Protein AF-A0A2L2WKL4-F1 (afdb_monomer_lite)

Sequence (176 aa):
GGTMTPVLKAAYGEALLTRAFHHFILVNVFSQAWKNEEASKADKGIPYVTKRGTNLIQVYERSTVADTYAKIEQDLEEGLANISDINFKKPKWHFNVNAAHAFAARFYLYKRNYEKVIEHANAVLGEDYSALPAMLMDYSGFDDCTSSTDYAEIWQGPNEPNNLMLISTVSTQWRR

Radius of gyration: 18.81 Å; chains: 1; bounding box: 49×45×52 Å

Structure (mmCIF, N/CA/C/O backbone):
data_AF-A0A2L2WKL4-F1
#
_entry.id   AF-A0A2L2WKL4-F1
#
loop_
_atom_site.group_PDB
_atom_site.id
_atom_site.type_symbol
_atom_site.label_atom_id
_atom_site.label_alt_id
_atom_site.label_comp_id
_atom_site.label_asym_id
_atom_site.label_entity_id
_atom_site.label_seq_id
_atom_site.pdbx_PDB_ins_code
_atom_site.Cartn_x
_atom_site.Cartn_y
_atom_site.Cartn_z
_atom_site.occupancy
_atom_site.B_iso_or_equiv
_atom_site.auth_seq_id
_atom_site.auth_comp_id
_atom_site.auth_asym_id
_atom_site.auth_atom_id
_atom_site.pdbx_PDB_model_num
ATOM 1 N N . GLY A 1 1 ? -6.766 -30.894 7.583 1.00 41.09 1 GLY A N 1
ATOM 2 C CA . GLY A 1 1 ? -5.552 -30.125 7.272 1.00 41.09 1 GLY A CA 1
ATOM 3 C C . GLY A 1 1 ? -4.940 -30.710 6.026 1.00 41.09 1 GLY A C 1
ATOM 4 O O . GLY A 1 1 ? -4.388 -31.794 6.110 1.00 41.09 1 GLY A O 1
ATOM 5 N N . GLY A 1 2 ? -5.141 -30.071 4.875 1.00 54.94 2 GLY A N 1
ATOM 6 C CA . GLY A 1 2 ? -4.428 -30.414 3.644 1.00 54.94 2 GLY A CA 1
ATOM 7 C C . GLY A 1 2 ? -3.157 -29.576 3.567 1.00 54.94 2 GLY A C 1
ATOM 8 O O . GLY A 1 2 ? -3.157 -28.433 4.027 1.00 54.94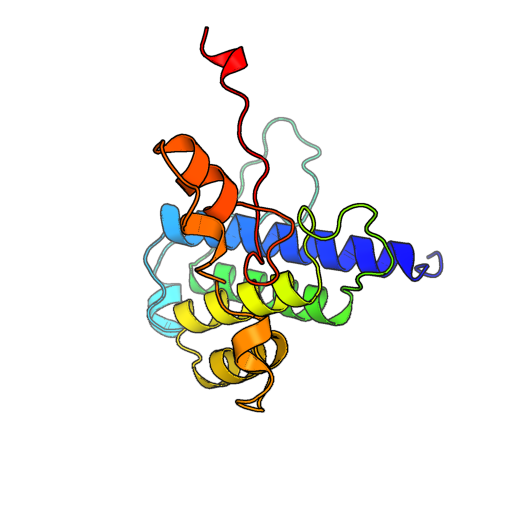 2 GLY A O 1
ATOM 9 N N . THR A 1 3 ? -2.076 -30.135 3.033 1.00 60.56 3 THR A N 1
ATOM 10 C CA . THR A 1 3 ? -0.850 -29.384 2.756 1.00 60.56 3 THR A CA 1
ATOM 11 C C . THR A 1 3 ? -1.184 -28.222 1.821 1.00 60.56 3 THR A C 1
ATOM 13 O O . THR A 1 3 ? -1.739 -28.425 0.742 1.00 60.56 3 THR A O 1
ATOM 16 N N . MET A 1 4 ? -0.904 -26.984 2.242 1.00 68.56 4 MET A N 1
ATOM 17 C CA . MET A 1 4 ? -1.116 -25.831 1.367 1.00 68.56 4 MET A CA 1
ATOM 18 C C . MET A 1 4 ? -0.163 -25.951 0.181 1.00 68.56 4 MET A C 1
ATOM 20 O O . MET A 1 4 ? 1.056 -25.848 0.349 1.00 68.56 4 MET A O 1
ATOM 24 N N . THR A 1 5 ? -0.717 -26.181 -1.008 1.00 83.81 5 THR A N 1
ATOM 25 C CA . THR A 1 5 ? 0.047 -26.125 -2.254 1.00 83.81 5 THR A CA 1
ATOM 26 C C . THR A 1 5 ? 0.659 -24.727 -2.409 1.00 83.81 5 THR A C 1
ATOM 28 O O . THR A 1 5 ? 0.091 -23.761 -1.892 1.00 83.81 5 THR A O 1
ATOM 31 N N . PRO A 1 6 ? 1.792 -24.572 -3.118 1.00 81.94 6 PRO A N 1
ATOM 32 C CA . PRO A 1 6 ? 2.404 -23.257 -3.342 1.00 81.94 6 PRO A CA 1
ATOM 33 C C . PRO A 1 6 ? 1.411 -22.231 -3.909 1.00 81.94 6 PRO A C 1
ATOM 35 O O . PRO A 1 6 ? 1.359 -21.093 -3.456 1.00 81.94 6 PRO A O 1
ATOM 38 N N . VAL A 1 7 ? 0.534 -22.688 -4.808 1.00 83.50 7 VAL A N 1
ATOM 39 C CA . VAL A 1 7 ? -0.559 -21.897 -5.387 1.00 83.50 7 VAL A CA 1
ATOM 40 C C . VAL A 1 7 ? -1.540 -21.412 -4.317 1.00 83.50 7 VAL A C 1
ATOM 42 O O . VAL A 1 7 ? -1.909 -20.240 -4.304 1.00 83.50 7 VAL A O 1
ATOM 45 N N . LEU A 1 8 ? -1.951 -22.285 -3.392 1.00 85.31 8 LEU A N 1
ATOM 46 C CA . LEU A 1 8 ? -2.879 -21.917 -2.323 1.00 85.31 8 LEU A CA 1
ATOM 47 C C . LEU A 1 8 ? -2.244 -20.946 -1.316 1.00 85.31 8 LEU A C 1
ATOM 49 O O . LEU A 1 8 ? -2.939 -20.067 -0.814 1.00 85.31 8 LEU A O 1
ATOM 53 N N . LYS A 1 9 ? -0.939 -21.074 -1.040 1.00 86.88 9 LYS A N 1
ATOM 54 C CA . LYS A 1 9 ? -0.202 -20.123 -0.189 1.00 86.88 9 LYS A CA 1
ATOM 55 C C . LYS A 1 9 ? -0.144 -18.732 -0.808 1.00 86.88 9 LYS A C 1
ATOM 57 O O . LYS A 1 9 ? -0.490 -17.768 -0.137 1.00 86.88 9 LYS A O 1
ATOM 62 N N . ALA A 1 10 ? 0.193 -18.650 -2.092 1.00 86.19 10 ALA A N 1
ATOM 63 C CA . ALA A 1 10 ? 0.248 -17.384 -2.812 1.00 86.19 10 ALA A CA 1
ATOM 64 C C . ALA A 1 10 ? -1.125 -16.690 -2.875 1.00 86.19 10 ALA A C 1
ATOM 66 O O . ALA A 1 10 ? -1.224 -15.499 -2.593 1.00 86.19 10 ALA A O 1
ATOM 67 N N . ALA A 1 11 ? -2.202 -17.443 -3.132 1.00 86.81 11 ALA A N 1
ATOM 68 C CA . ALA A 1 11 ? -3.566 -16.907 -3.094 1.00 86.81 11 ALA A CA 1
ATOM 69 C C . ALA A 1 11 ? -3.994 -16.463 -1.681 1.00 86.81 11 ALA A C 1
ATOM 71 O O . ALA A 1 11 ? -4.730 -15.491 -1.523 1.00 86.81 11 ALA A O 1
ATOM 72 N N . TYR A 1 12 ? -3.540 -17.168 -0.642 1.00 89.31 12 TYR A N 1
ATOM 73 C CA . TYR A 1 12 ? -3.781 -16.777 0.746 1.00 89.31 12 TYR A CA 1
ATOM 74 C C . TYR A 1 12 ? -3.055 -15.468 1.096 1.00 89.31 12 TYR A C 1
ATOM 76 O O . TYR A 1 12 ? -3.682 -14.567 1.653 1.00 89.31 12 TYR A O 1
ATOM 84 N N . GLY A 1 13 ? -1.786 -15.323 0.699 1.00 90.38 13 GLY A N 1
ATOM 85 C CA . GLY A 1 13 ? -1.035 -14.074 0.849 1.00 90.38 13 GLY A CA 1
ATOM 86 C C . GLY A 1 13 ? -1.710 -12.902 0.132 1.00 90.38 13 GLY A C 1
ATOM 87 O O . GLY A 1 13 ? -1.930 -11.852 0.732 1.00 90.38 13 GLY A O 1
ATOM 88 N N . GLU A 1 14 ? -2.148 -13.106 -1.114 1.00 89.44 14 GLU A N 1
ATOM 89 C CA . GLU A 1 14 ? -2.880 -12.095 -1.890 1.00 89.44 14 GLU A CA 1
ATOM 90 C C . GLU A 1 14 ? -4.180 -11.666 -1.187 1.00 89.44 14 GLU A C 1
ATOM 92 O O . GLU A 1 14 ? -4.488 -10.474 -1.103 1.00 89.44 14 GLU A O 1
ATOM 97 N N . ALA A 1 15 ? -4.936 -12.617 -0.631 1.00 90.88 15 ALA A N 1
ATOM 98 C CA . ALA A 1 15 ? -6.175 -12.330 0.086 1.00 90.88 15 ALA A CA 1
ATOM 99 C C . ALA A 1 15 ? -5.940 -11.507 1.366 1.00 90.88 15 ALA A C 1
ATOM 101 O O . ALA A 1 15 ? -6.723 -10.597 1.658 1.00 90.88 15 ALA A O 1
ATOM 102 N N . LEU A 1 16 ? -4.868 -11.794 2.112 1.00 93.12 16 LEU A N 1
ATOM 103 C CA . LEU A 1 16 ? -4.475 -11.022 3.295 1.00 93.12 16 LEU A CA 1
ATOM 104 C C . LEU A 1 16 ? -4.075 -9.592 2.926 1.00 93.12 16 LEU A C 1
ATOM 106 O O . LEU A 1 16 ? -4.611 -8.646 3.503 1.00 93.12 16 LEU A O 1
ATOM 110 N N . LEU A 1 17 ? -3.220 -9.426 1.913 1.00 92.88 17 LEU A N 1
ATOM 111 C CA . LEU A 1 17 ? -2.800 -8.110 1.419 1.00 92.88 17 LEU A CA 1
ATOM 112 C C . LEU A 1 17 ? -3.991 -7.293 0.917 1.00 92.88 17 LEU A C 1
ATOM 114 O O . LEU A 1 17 ? -4.141 -6.120 1.253 1.00 92.88 17 LEU A O 1
ATOM 118 N N . THR A 1 18 ? -4.895 -7.935 0.179 1.00 92.00 18 THR A N 1
ATOM 119 C CA . THR A 1 18 ? -6.128 -7.304 -0.296 1.00 92.00 18 THR A CA 1
ATOM 120 C C . THR A 1 18 ? -6.995 -6.855 0.879 1.00 92.00 18 THR A C 1
ATOM 122 O O . THR A 1 18 ? -7.495 -5.728 0.878 1.00 92.00 18 THR A O 1
ATOM 125 N N . ARG A 1 1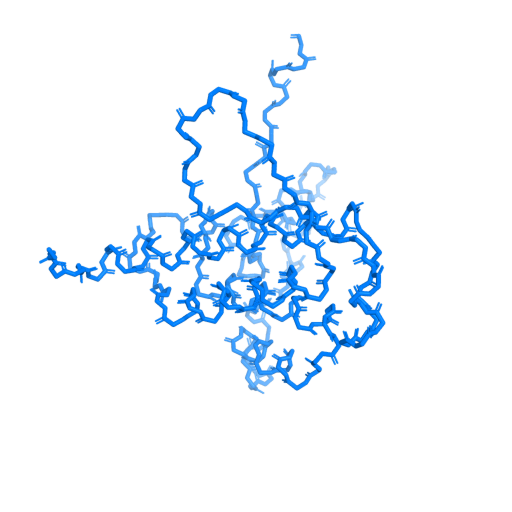9 ? -7.160 -7.692 1.914 1.00 93.81 19 ARG A N 1
ATOM 126 C CA . ARG A 1 19 ? -7.900 -7.326 3.132 1.00 93.81 19 ARG A CA 1
ATOM 127 C C . ARG A 1 19 ? -7.255 -6.129 3.830 1.00 93.81 19 ARG A C 1
ATOM 129 O O . ARG A 1 19 ? -7.970 -5.173 4.136 1.00 93.81 19 ARG A O 1
ATOM 136 N N . ALA A 1 20 ? -5.941 -6.162 4.029 1.00 94.88 20 ALA A N 1
ATOM 137 C CA . ALA A 1 20 ? -5.169 -5.089 4.645 1.00 94.88 20 ALA A CA 1
ATOM 138 C C . ALA A 1 20 ? -5.320 -3.767 3.873 1.00 94.88 20 ALA A C 1
ATOM 140 O O . ALA A 1 20 ? -5.629 -2.735 4.468 1.00 94.88 20 ALA A O 1
ATOM 141 N N . PHE A 1 21 ? -5.198 -3.800 2.543 1.00 93.62 21 PHE A N 1
ATOM 142 C CA . PHE A 1 21 ? -5.305 -2.626 1.674 1.00 93.62 21 PHE A CA 1
ATOM 143 C C . PHE A 1 21 ? -6.677 -1.948 1.743 1.00 93.62 21 PHE A C 1
ATOM 145 O O . PHE A 1 21 ? -6.769 -0.731 1.915 1.00 93.62 21 PHE A O 1
ATOM 152 N N . HIS A 1 22 ? -7.762 -2.721 1.665 1.00 93.38 22 HIS A N 1
ATOM 153 C CA . HIS A 1 22 ? -9.110 -2.153 1.726 1.00 93.38 22 HIS A CA 1
ATOM 154 C C . HIS A 1 22 ? -9.409 -1.555 3.105 1.00 93.38 22 HIS A C 1
ATOM 156 O O . HIS A 1 22 ? -9.950 -0.453 3.192 1.00 93.38 22 HIS A O 1
ATOM 162 N N . HIS A 1 23 ? -9.006 -2.226 4.188 1.00 94.31 23 HIS A N 1
ATOM 163 C CA . HIS A 1 23 ? -9.151 -1.670 5.536 1.00 94.31 23 HIS A CA 1
ATOM 164 C C . HIS A 1 23 ? -8.264 -0.433 5.744 1.00 94.31 23 HIS A C 1
ATOM 166 O O . HIS A 1 23 ? -8.690 0.511 6.408 1.00 94.31 23 HIS A O 1
ATOM 172 N N . PHE A 1 24 ? -7.080 -0.381 5.126 1.00 95.25 24 PHE A N 1
ATOM 173 C CA . PHE A 1 24 ? -6.224 0.805 5.121 1.00 95.25 24 PHE A CA 1
ATOM 174 C C . PHE A 1 24 ? -6.882 1.999 4.415 1.00 95.25 24 PHE A C 1
ATOM 176 O O . PHE A 1 24 ? -6.836 3.120 4.920 1.00 95.25 24 PHE A O 1
ATOM 183 N N . ILE A 1 25 ? -7.546 1.793 3.276 1.00 93.69 25 ILE A N 1
ATOM 184 C CA . ILE A 1 25 ? -8.314 2.870 2.633 1.00 93.69 25 ILE A CA 1
ATOM 185 C C . ILE A 1 25 ? -9.447 3.332 3.556 1.00 93.69 25 ILE A C 1
ATOM 187 O O . ILE A 1 25 ? -9.602 4.528 3.793 1.00 93.69 25 ILE A O 1
ATOM 191 N N . LEU A 1 26 ? -10.211 2.394 4.121 1.00 93.69 26 LEU A N 1
ATOM 192 C CA . LEU A 1 26 ? -11.353 2.711 4.980 1.00 93.69 26 LEU A CA 1
ATOM 193 C C . LEU A 1 26 ? -10.946 3.485 6.240 1.00 93.69 26 LEU A C 1
ATOM 195 O O . LEU A 1 26 ? -11.616 4.454 6.595 1.00 93.69 26 LEU A O 1
ATOM 199 N N . VAL A 1 27 ? -9.854 3.108 6.913 1.00 94.50 27 VAL A N 1
ATOM 200 C CA . VAL A 1 27 ? -9.417 3.824 8.122 1.00 94.50 27 VAL A CA 1
ATOM 201 C C . VAL A 1 27 ? -8.988 5.252 7.794 1.00 94.50 27 VAL A C 1
ATOM 203 O O . VAL A 1 27 ? -9.351 6.164 8.529 1.00 94.50 27 VAL A O 1
ATOM 206 N N . ASN A 1 28 ? -8.326 5.465 6.654 1.00 92.12 28 ASN A N 1
ATOM 207 C CA . ASN A 1 28 ? -7.906 6.797 6.216 1.00 92.12 28 ASN A CA 1
ATOM 208 C C . ASN A 1 28 ? -9.072 7.697 5.786 1.00 92.12 28 ASN A C 1
ATOM 210 O O . ASN A 1 28 ? -8.957 8.916 5.865 1.00 92.12 28 ASN A O 1
ATOM 214 N N . VAL A 1 29 ? -10.187 7.121 5.328 1.00 94.12 29 VAL A N 1
ATOM 215 C CA . VAL A 1 29 ? -11.375 7.889 4.916 1.00 94.12 29 VAL A CA 1
ATOM 216 C C . VAL A 1 29 ? -12.311 8.173 6.097 1.00 94.12 29 VAL A C 1
ATOM 218 O O . VAL A 1 29 ? -12.889 9.254 6.174 1.00 94.12 29 VAL A O 1
ATOM 221 N N . PHE A 1 30 ? -12.482 7.218 7.018 1.00 93.50 30 PHE A N 1
ATOM 222 C CA . PHE A 1 30 ? -13.532 7.264 8.049 1.00 93.50 30 PHE A CA 1
ATOM 223 C C . PHE A 1 30 ? -13.030 7.471 9.486 1.00 93.50 30 PHE A C 1
ATOM 225 O O . PHE A 1 30 ? -13.840 7.500 10.419 1.00 93.50 30 PHE A O 1
ATOM 232 N N . SER A 1 31 ? -11.717 7.580 9.692 1.00 92.88 31 SER A N 1
ATOM 233 C CA . SER A 1 31 ? -11.112 7.751 11.019 1.00 92.88 31 SER A CA 1
ATOM 234 C C . SER A 1 31 ? -10.129 8.918 11.039 1.00 92.88 31 SER A C 1
ATOM 236 O O . SER A 1 31 ? -9.762 9.468 10.004 1.00 92.88 31 SER A O 1
ATOM 238 N N . GLN A 1 32 ? -9.712 9.313 12.241 1.00 92.69 32 GLN A N 1
ATOM 239 C CA . GLN A 1 32 ? -8.644 10.297 12.400 1.00 92.69 32 GLN A CA 1
ATOM 240 C C . GLN A 1 32 ? -7.317 9.727 11.892 1.00 92.69 32 GLN A C 1
ATOM 242 O O . GLN A 1 32 ? -7.053 8.531 12.030 1.00 92.69 32 GLN A O 1
ATOM 247 N N . ALA A 1 33 ? -6.480 10.601 11.330 1.00 92.19 33 ALA A N 1
ATOM 248 C CA . ALA A 1 33 ? -5.153 10.220 10.865 1.00 92.19 33 ALA A CA 1
ATOM 249 C C . ALA A 1 33 ? -4.303 9.653 12.012 1.00 92.19 33 ALA A C 1
ATOM 251 O O . ALA A 1 33 ? -4.404 10.098 13.159 1.00 92.19 33 ALA A O 1
ATOM 252 N N . TRP A 1 34 ? -3.430 8.699 11.683 1.00 91.19 34 TRP A N 1
ATOM 253 C CA . TRP A 1 34 ? -2.474 8.139 12.632 1.00 91.19 34 TRP A CA 1
ATOM 254 C C . TRP A 1 34 ? -1.581 9.229 13.239 1.00 91.19 34 TRP A C 1
ATOM 256 O O . TRP A 1 34 ? -0.986 10.044 12.524 1.00 91.19 34 TRP A O 1
ATOM 266 N N . LYS A 1 35 ? -1.470 9.230 14.571 1.00 89.94 35 LYS A N 1
ATOM 267 C CA . LYS A 1 35 ? -0.643 10.188 15.321 1.00 89.94 35 LYS A CA 1
ATOM 268 C C . LYS A 1 35 ? 0.567 9.476 15.916 1.00 89.94 35 LYS A C 1
ATOM 270 O O . LYS A 1 35 ? 1.696 9.724 15.501 1.00 89.94 35 LYS A O 1
ATOM 275 N N . ASN A 1 36 ? 0.303 8.606 16.883 1.00 90.56 36 ASN A N 1
ATOM 276 C CA . ASN A 1 36 ? 1.238 7.731 17.578 1.00 90.56 36 ASN A CA 1
ATOM 277 C C . ASN A 1 36 ? 0.431 6.628 18.284 1.00 90.56 36 ASN A C 1
ATOM 279 O O . ASN A 1 36 ? -0.801 6.675 18.304 1.00 90.56 36 ASN A O 1
ATOM 283 N N . GLU A 1 37 ? 1.113 5.644 18.865 1.00 88.00 37 GLU A N 1
ATOM 284 C CA . GLU A 1 37 ? 0.438 4.487 19.450 1.00 88.00 37 GLU A CA 1
ATOM 285 C C . GLU A 1 37 ? -0.505 4.863 20.605 1.00 88.00 37 GLU A C 1
ATOM 287 O O . GLU A 1 37 ? -1.629 4.363 20.647 1.00 88.00 37 GLU A O 1
ATOM 292 N N . GLU A 1 38 ? -0.112 5.756 21.523 1.00 90.69 38 GLU A N 1
ATOM 293 C CA . GLU A 1 38 ? -0.988 6.119 22.642 1.00 90.69 38 GLU A CA 1
ATOM 294 C C . GLU A 1 38 ? -2.173 6.994 22.225 1.00 90.69 38 GLU A C 1
ATOM 296 O O . GLU A 1 38 ? -3.308 6.709 22.607 1.00 90.69 38 GLU A O 1
ATOM 301 N N . ALA A 1 39 ? -1.957 8.046 21.432 1.00 90.38 39 ALA A N 1
ATOM 302 C CA . ALA A 1 39 ? -3.033 8.960 21.051 1.00 90.38 39 ALA A CA 1
ATOM 303 C C . ALA A 1 39 ? -4.038 8.284 20.111 1.00 90.38 39 ALA A C 1
ATOM 305 O O . ALA A 1 39 ? -5.237 8.543 20.208 1.00 90.38 39 ALA A O 1
ATOM 306 N N . SER A 1 40 ? -3.583 7.369 19.248 1.00 91.12 40 SER A N 1
ATOM 307 C CA . SER A 1 40 ? -4.465 6.632 18.338 1.00 91.12 40 SER A CA 1
ATOM 308 C C . SER A 1 40 ? -5.325 5.564 19.034 1.00 91.12 40 SER A C 1
ATOM 310 O O . SER A 1 40 ? -6.239 5.033 18.402 1.00 91.12 40 SER A O 1
ATOM 312 N N . LYS A 1 41 ? -5.117 5.285 20.334 1.00 92.31 41 LYS A N 1
ATOM 313 C CA . LYS A 1 41 ? -6.046 4.481 21.160 1.00 92.31 41 LYS A CA 1
ATOM 314 C C . LYS A 1 41 ? -7.314 5.256 21.535 1.00 92.31 41 LYS A C 1
ATOM 316 O O . LYS A 1 41 ? -8.359 4.646 21.738 1.00 92.31 41 LYS A O 1
ATOM 321 N N . ALA A 1 42 ? -7.246 6.586 21.612 1.00 91.19 42 ALA A N 1
ATOM 322 C CA . ALA A 1 42 ? -8.411 7.424 21.909 1.00 91.19 42 ALA A CA 1
ATOM 323 C C . ALA A 1 42 ? -9.292 7.678 20.671 1.00 91.19 42 ALA A C 1
ATOM 325 O O . ALA A 1 42 ? -10.475 8.001 20.797 1.00 91.19 42 ALA A O 1
ATOM 326 N N . ASP A 1 43 ? -8.728 7.517 19.473 1.00 92.12 43 ASP A N 1
ATOM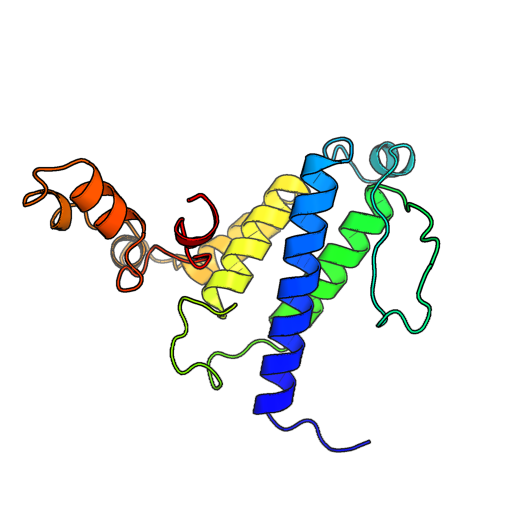 327 C CA . ASP A 1 43 ? -9.420 7.746 18.210 1.00 92.12 43 ASP A CA 1
ATOM 328 C C . ASP A 1 43 ? -10.212 6.497 17.777 1.00 92.12 43 ASP A C 1
ATOM 330 O O . ASP A 1 43 ? -9.696 5.375 17.744 1.00 92.12 43 ASP A O 1
ATOM 334 N N . LYS A 1 44 ? -11.483 6.685 17.390 1.00 92.81 44 LYS A N 1
ATOM 335 C CA . LYS A 1 44 ? -12.310 5.598 16.842 1.00 92.81 44 LYS A CA 1
ATOM 336 C C . LYS A 1 44 ? -11.825 5.217 15.443 1.00 92.81 44 LYS A C 1
ATOM 338 O O . LYS A 1 44 ? -11.847 6.048 14.539 1.00 92.81 44 LYS A O 1
ATOM 343 N N . GLY A 1 45 ? -11.460 3.951 15.270 1.00 92.06 45 GLY A N 1
ATOM 344 C CA . GLY A 1 45 ? -11.076 3.343 14.000 1.00 92.06 45 GLY A CA 1
ATOM 345 C C . GLY A 1 45 ? -12.276 2.790 13.235 1.00 92.06 45 GLY A C 1
ATOM 346 O O . GLY A 1 45 ? -13.384 3.333 13.298 1.00 92.06 45 GLY A O 1
ATOM 347 N N . ILE A 1 46 ? -12.070 1.680 12.532 1.00 93.06 46 ILE A N 1
ATOM 348 C CA . ILE A 1 46 ? -13.100 0.994 11.741 1.00 93.06 46 ILE A CA 1
ATOM 349 C C . ILE A 1 46 ? -13.341 -0.422 12.273 1.00 93.06 46 ILE A C 1
ATOM 351 O O . ILE A 1 46 ? -12.508 -0.957 13.006 1.00 93.06 46 ILE A O 1
ATOM 355 N N . PRO A 1 47 ? -14.461 -1.066 11.919 1.00 91.81 47 PRO A N 1
ATOM 356 C CA . PRO A 1 47 ? -14.609 -2.491 12.148 1.00 91.81 47 PRO A CA 1
ATOM 357 C C . PRO A 1 47 ? -13.668 -3.276 11.225 1.00 91.81 47 PRO A C 1
ATOM 359 O O . PRO A 1 47 ? -13.587 -2.989 10.032 1.00 91.81 47 PRO A O 1
ATOM 362 N N . TYR A 1 48 ? -12.963 -4.267 11.775 1.00 90.75 48 TYR A N 1
ATOM 363 C CA . TYR A 1 48 ? -12.020 -5.102 11.024 1.00 90.75 48 TYR A CA 1
ATOM 364 C C . TYR A 1 48 ? -12.598 -6.500 10.803 1.00 90.75 48 TYR A C 1
ATOM 366 O O . TYR A 1 48 ? -12.732 -7.279 11.753 1.00 90.75 48 TYR A O 1
ATOM 374 N N . VAL A 1 49 ? -12.960 -6.822 9.562 1.00 88.38 49 VAL A N 1
ATOM 375 C CA . VAL A 1 49 ? -13.701 -8.048 9.237 1.00 88.38 49 VAL A CA 1
ATOM 376 C C . VAL A 1 49 ? -12.739 -9.150 8.793 1.00 88.38 49 VAL A C 1
ATOM 378 O O . VAL A 1 49 ? -12.181 -9.104 7.702 1.00 88.38 49 VAL A O 1
ATOM 381 N N . THR A 1 50 ? -12.567 -10.177 9.630 1.00 87.62 50 THR A N 1
ATOM 382 C CA . THR A 1 50 ? -11.684 -11.330 9.343 1.00 87.62 50 THR A CA 1
ATOM 383 C C . THR A 1 50 ? -12.429 -12.599 8.941 1.00 87.62 50 THR A C 1
ATOM 385 O O . THR A 1 50 ? -11.831 -13.523 8.392 1.00 87.62 50 THR A O 1
ATOM 388 N N . LYS A 1 51 ? -13.735 -12.664 9.212 1.00 82.81 51 LYS A N 1
ATOM 389 C CA . LYS A 1 51 ? -14.581 -13.833 8.954 1.00 82.81 51 LYS A CA 1
ATOM 390 C C . LYS A 1 51 ? -15.644 -13.491 7.924 1.00 82.81 51 LYS A C 1
ATOM 392 O O . LYS A 1 51 ? -16.146 -12.372 7.890 1.00 82.81 51 LYS A O 1
ATOM 397 N N . ARG A 1 52 ? -16.027 -14.486 7.124 1.00 77.69 52 ARG A N 1
ATOM 398 C CA . ARG A 1 52 ? -17.194 -14.370 6.245 1.00 77.69 52 ARG A CA 1
ATOM 399 C C . ARG A 1 52 ? -18.448 -14.194 7.101 1.00 77.69 52 ARG A C 1
ATOM 401 O O . ARG A 1 52 ? -18.648 -14.956 8.046 1.00 77.69 52 ARG A O 1
ATOM 408 N N . GLY A 1 53 ? -19.270 -13.204 6.764 1.00 68.38 53 GLY A N 1
ATOM 409 C CA . GLY A 1 53 ? -20.571 -13.016 7.397 1.00 68.38 53 GLY A CA 1
ATOM 410 C C . GLY A 1 53 ? -21.492 -14.183 7.049 1.00 68.38 53 GLY A C 1
ATOM 411 O O . GLY A 1 53 ? -21.720 -14.463 5.876 1.00 68.38 53 GLY A O 1
ATOM 412 N N . THR A 1 54 ? -21.992 -14.889 8.060 1.00 68.44 54 THR A N 1
ATOM 413 C CA . THR A 1 54 ? -23.026 -15.929 7.900 1.00 68.44 54 THR A CA 1
ATOM 414 C C . THR A 1 54 ? -24.435 -15.374 8.083 1.00 68.44 54 THR A C 1
ATOM 416 O O . THR A 1 54 ? -25.401 -16.010 7.675 1.00 68.44 54 THR A O 1
ATOM 419 N N . ASN A 1 55 ? -24.556 -14.191 8.689 1.00 73.88 55 ASN A N 1
ATOM 420 C CA . ASN A 1 55 ? -25.828 -13.566 9.025 1.00 73.88 55 ASN A CA 1
ATOM 421 C C . ASN A 1 55 ? -26.102 -12.386 8.087 1.00 73.88 55 ASN A C 1
ATOM 423 O O . ASN A 1 55 ? -25.185 -11.652 7.728 1.00 73.88 55 ASN A O 1
ATOM 427 N N . LEU A 1 56 ? -27.377 -12.183 7.743 1.00 62.34 56 LEU A N 1
ATOM 428 C CA . LEU A 1 56 ? -27.833 -11.099 6.860 1.00 62.34 56 LEU A CA 1
ATOM 429 C C . LEU A 1 56 ? -27.589 -9.699 7.448 1.00 62.34 56 LEU A C 1
ATOM 431 O O . LEU A 1 56 ? -27.340 -8.758 6.704 1.00 62.34 56 LEU A O 1
ATOM 435 N N . ILE A 1 57 ? -27.641 -9.563 8.776 1.00 68.62 57 ILE A N 1
ATOM 436 C CA . ILE A 1 57 ? -27.305 -8.332 9.498 1.00 68.62 57 ILE A CA 1
ATOM 437 C C . ILE A 1 57 ? -26.327 -8.717 10.602 1.00 68.62 57 ILE A C 1
ATOM 439 O O . ILE A 1 57 ? -26.686 -9.422 11.547 1.00 68.62 57 ILE A O 1
ATOM 443 N N . GLN A 1 58 ? -25.082 -8.272 10.474 1.00 72.44 58 GLN A N 1
ATOM 444 C CA . GLN A 1 58 ? -24.065 -8.428 11.503 1.00 72.44 58 GLN A CA 1
ATOM 445 C C . GLN A 1 58 ? -23.623 -7.039 11.956 1.00 72.44 58 GLN A C 1
ATOM 447 O O . GLN A 1 58 ? -23.161 -6.233 11.153 1.00 72.44 58 GLN A O 1
ATOM 452 N N . VAL A 1 59 ? -23.804 -6.752 13.246 1.00 75.94 59 VAL A N 1
ATOM 453 C CA . VAL A 1 59 ? -23.306 -5.517 13.856 1.00 75.94 59 VAL A CA 1
ATOM 454 C C . VAL A 1 59 ? -21.834 -5.733 14.179 1.00 75.94 59 VAL A C 1
ATOM 456 O O . VAL A 1 59 ? -21.489 -6.664 14.909 1.00 75.94 59 VAL A O 1
ATOM 459 N N . TY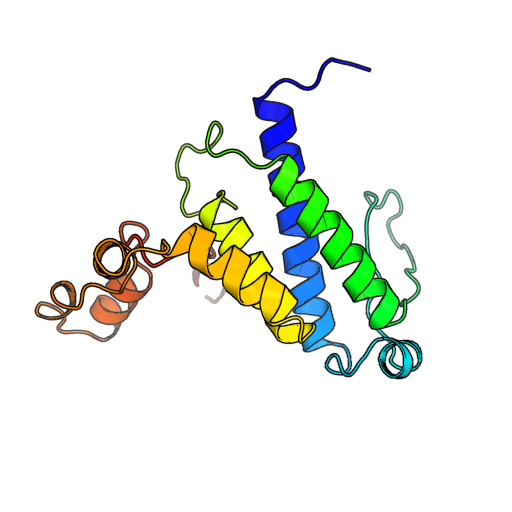R A 1 60 ? -20.966 -4.902 13.608 1.00 80.00 60 TYR A N 1
ATOM 460 C CA . TYR A 1 60 ? -19.545 -4.907 13.923 1.00 80.00 60 TYR A CA 1
ATOM 461 C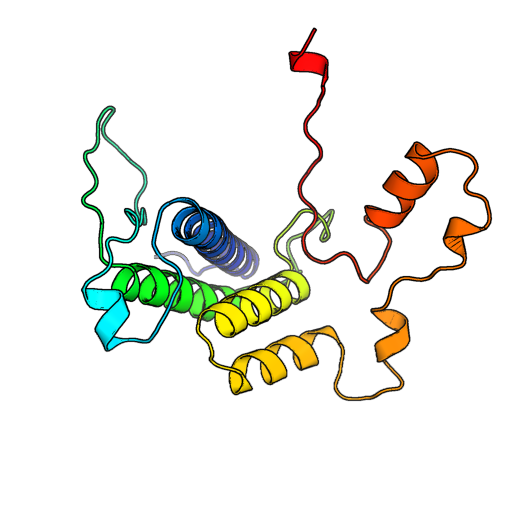 C . TYR A 1 60 ? -19.209 -3.687 14.773 1.00 80.00 60 TYR A C 1
ATOM 463 O O . TYR A 1 60 ? -19.475 -2.552 14.377 1.00 80.00 60 TYR A O 1
ATOM 471 N N . GLU A 1 61 ? -18.593 -3.926 15.925 1.00 83.31 61 GLU A N 1
ATOM 472 C CA . GLU A 1 61 ? -18.077 -2.853 16.767 1.00 83.31 61 GLU A CA 1
ATOM 473 C C . GLU A 1 61 ? -16.828 -2.231 16.139 1.00 83.31 61 GLU A C 1
ATOM 475 O O . GLU A 1 61 ? -15.963 -2.919 15.585 1.00 83.31 61 GLU A O 1
ATOM 480 N N . ARG A 1 62 ? -16.736 -0.903 16.227 1.00 87.50 62 ARG A N 1
ATOM 481 C CA . ARG A 1 62 ? -15.556 -0.165 15.771 1.00 87.50 62 ARG A CA 1
ATOM 482 C C . ARG A 1 62 ? -14.444 -0.341 16.797 1.00 87.50 62 ARG A C 1
ATOM 484 O O . ARG A 1 62 ? -14.641 -0.023 17.967 1.00 87.50 62 ARG A O 1
ATOM 491 N N . SER A 1 63 ? -13.275 -0.796 16.355 1.00 89.81 63 SER A N 1
ATOM 492 C CA . SER A 1 63 ? -12.070 -0.766 17.188 1.00 89.81 63 SER A CA 1
ATOM 493 C C . SER A 1 63 ? -11.430 0.623 17.187 1.00 89.81 63 SER A C 1
ATOM 495 O O . SER A 1 63 ? -11.940 1.555 16.559 1.00 89.81 63 SER A O 1
ATOM 497 N N . THR A 1 64 ? -10.312 0.784 17.890 1.00 93.88 64 THR A N 1
ATOM 498 C CA . THR A 1 64 ? -9.525 2.024 17.853 1.00 93.88 64 THR A CA 1
ATOM 499 C C . THR A 1 64 ? -8.709 2.119 16.561 1.00 93.88 64 THR A C 1
ATOM 501 O O . THR A 1 64 ? -8.559 1.136 15.821 1.00 93.88 64 THR A O 1
ATOM 504 N N . VAL A 1 65 ? -8.179 3.305 16.255 1.00 92.81 65 VAL A N 1
ATOM 505 C CA . VAL A 1 65 ? -7.230 3.467 15.142 1.00 92.81 65 VAL A CA 1
ATOM 506 C C . VAL A 1 65 ? -5.965 2.636 15.404 1.00 92.81 65 VAL A C 1
ATOM 508 O O . VAL A 1 65 ? -5.515 1.943 14.493 1.00 92.81 65 VAL A O 1
ATOM 511 N N . ALA A 1 66 ? -5.472 2.611 16.650 1.00 93.88 66 ALA A N 1
ATOM 512 C CA . ALA A 1 66 ? -4.368 1.751 17.101 1.00 93.88 66 ALA A CA 1
ATOM 513 C C . ALA A 1 66 ? -4.578 0.274 16.734 1.00 93.88 66 ALA A C 1
ATOM 515 O O . ALA A 1 66 ? -3.770 -0.313 16.012 1.00 93.88 66 ALA A O 1
ATOM 516 N N . ASP A 1 67 ? -5.708 -0.299 17.148 1.00 93.56 67 ASP A N 1
ATOM 517 C CA . ASP A 1 67 ? -6.013 -1.712 16.897 1.00 93.56 67 ASP A CA 1
ATOM 518 C C . ASP A 1 67 ? -6.194 -2.011 15.407 1.00 93.56 67 ASP A C 1
ATOM 520 O O . ASP A 1 67 ? -5.846 -3.089 14.929 1.00 93.56 67 ASP A O 1
ATOM 524 N N . THR A 1 68 ? -6.772 -1.063 14.664 1.00 93.94 68 THR A N 1
ATOM 525 C CA . THR A 1 68 ? -6.986 -1.221 13.223 1.00 93.94 68 THR A CA 1
ATOM 526 C C . THR A 1 68 ? -5.643 -1.297 12.501 1.00 93.94 68 THR A C 1
ATOM 528 O O . THR A 1 68 ? -5.433 -2.211 11.709 1.00 93.94 68 THR A O 1
ATOM 531 N N . TYR A 1 69 ? -4.717 -0.380 12.796 1.00 94.81 69 TYR A N 1
ATOM 532 C CA . TYR A 1 69 ? -3.380 -0.388 12.200 1.00 94.81 69 TYR A CA 1
ATOM 533 C C . TYR A 1 69 ? -2.585 -1.636 12.586 1.00 94.81 69 TYR A C 1
ATOM 535 O O . TYR A 1 69 ? -1.916 -2.196 11.725 1.00 94.81 69 TYR A O 1
ATOM 543 N N . ALA A 1 70 ? -2.696 -2.110 13.830 1.00 95.06 70 ALA A N 1
ATOM 544 C CA . ALA A 1 70 ? -2.040 -3.347 14.256 1.00 95.06 70 ALA A CA 1
ATOM 545 C C . ALA A 1 70 ? -2.532 -4.569 13.458 1.00 95.06 70 ALA A C 1
ATOM 547 O O . ALA A 1 70 ? -1.732 -5.389 13.018 1.00 95.06 70 ALA A O 1
ATOM 548 N N . LYS A 1 71 ? -3.844 -4.668 13.201 1.00 95.06 71 LYS A N 1
ATOM 549 C CA . LYS A 1 71 ? -4.412 -5.747 12.373 1.00 95.06 71 LYS A CA 1
ATOM 550 C C . LYS A 1 71 ? -4.006 -5.641 10.902 1.00 95.06 71 LYS A C 1
ATOM 552 O O . LYS A 1 71 ? -3.745 -6.664 10.278 1.00 95.06 71 LYS A O 1
ATOM 557 N N . ILE A 1 72 ? -3.943 -4.420 10.360 1.00 95.81 72 ILE A N 1
ATOM 558 C CA . ILE A 1 72 ? -3.451 -4.180 8.994 1.00 95.81 72 ILE A CA 1
ATOM 559 C C . ILE A 1 72 ? -1.991 -4.623 8.882 1.00 95.81 72 ILE A C 1
ATOM 561 O O . ILE A 1 72 ? -1.647 -5.306 7.927 1.00 95.81 72 ILE A O 1
ATOM 565 N N . GLU A 1 73 ? -1.147 -4.258 9.850 1.00 95.62 73 GLU A N 1
ATOM 566 C CA . GLU A 1 73 ? 0.269 -4.640 9.869 1.00 95.62 73 GLU A CA 1
ATOM 567 C C . GLU A 1 73 ? 0.449 -6.154 9.974 1.00 95.62 73 GLU A C 1
ATOM 569 O O . GLU A 1 73 ? 1.237 -6.717 9.224 1.00 95.62 73 GLU A O 1
ATOM 574 N N . GLN A 1 74 ? -0.324 -6.823 10.833 1.00 95.81 74 GLN A N 1
ATOM 575 C CA . GLN A 1 74 ? -0.289 -8.280 10.942 1.00 95.81 74 GLN A CA 1
ATOM 576 C C . GLN A 1 74 ? -0.620 -8.954 9.601 1.00 95.81 74 GLN A C 1
ATOM 578 O O . GLN A 1 74 ? 0.106 -9.839 9.152 1.00 95.81 74 GLN A O 1
ATOM 583 N N . ASP A 1 75 ? -1.700 -8.523 8.947 1.00 95.62 75 ASP A N 1
ATOM 584 C CA . ASP A 1 75 ? -2.103 -9.070 7.650 1.00 95.62 75 ASP A CA 1
ATOM 585 C C . ASP A 1 75 ? -1.106 -8.732 6.538 1.00 95.62 75 ASP A C 1
ATOM 587 O O . ASP A 1 75 ? -0.917 -9.522 5.614 1.00 95.62 75 ASP A O 1
ATOM 591 N N . LEU A 1 76 ? -0.468 -7.564 6.620 1.00 94.94 76 LEU A N 1
ATOM 592 C CA . LEU A 1 76 ? 0.572 -7.136 5.696 1.00 94.94 76 LEU A CA 1
ATOM 593 C C . LEU A 1 76 ? 1.818 -8.020 5.816 1.00 94.94 76 LEU A C 1
ATOM 595 O O . LEU A 1 76 ? 2.301 -8.517 4.804 1.00 94.94 76 LEU A O 1
ATOM 599 N N . GLU A 1 77 ? 2.316 -8.245 7.032 1.00 95.31 77 GLU A N 1
ATOM 600 C CA . GLU A 1 77 ? 3.506 -9.064 7.288 1.00 95.31 77 GLU A CA 1
ATOM 601 C C . GLU A 1 77 ? 3.253 -10.543 6.954 1.00 95.31 77 GLU A C 1
ATOM 603 O O . GLU A 1 77 ? 4.063 -11.178 6.274 1.00 95.31 77 GLU A O 1
ATOM 608 N N . GLU A 1 78 ? 2.094 -11.089 7.342 1.00 93.94 78 GLU A N 1
ATOM 609 C CA . GLU A 1 78 ? 1.703 -12.460 6.986 1.00 93.94 78 GLU A CA 1
ATOM 610 C C . GLU A 1 78 ? 1.463 -12.604 5.473 1.00 93.94 78 GLU A C 1
ATOM 612 O O . GLU A 1 78 ? 1.826 -13.620 4.871 1.00 93.94 78 GLU A O 1
ATOM 617 N N . GLY A 1 79 ? 0.897 -11.576 4.838 1.00 91.75 79 GLY A N 1
ATOM 618 C CA . GLY A 1 79 ? 0.705 -11.504 3.395 1.00 91.75 79 GLY A CA 1
ATOM 619 C C . GLY A 1 79 ? 2.029 -11.503 2.631 1.00 91.75 79 GLY A C 1
ATOM 620 O O . GLY A 1 79 ? 2.213 -12.327 1.736 1.00 91.75 79 GLY A O 1
ATOM 621 N N . LEU A 1 80 ? 2.974 -10.645 3.027 1.00 92.12 80 LEU A N 1
ATOM 622 C CA . LEU A 1 80 ? 4.316 -10.551 2.441 1.00 92.12 80 LEU A CA 1
ATOM 623 C C . LEU A 1 80 ? 5.113 -11.852 2.585 1.00 92.12 80 LEU A C 1
ATOM 625 O O . LEU A 1 80 ? 5.817 -12.241 1.660 1.00 92.12 80 LEU A O 1
ATOM 629 N N . ALA A 1 81 ? 4.969 -12.569 3.701 1.00 91.69 81 ALA A N 1
ATOM 630 C CA . ALA A 1 81 ? 5.650 -13.849 3.898 1.00 91.69 81 ALA A CA 1
ATOM 631 C C . ALA A 1 81 ? 5.140 -14.970 2.968 1.00 91.69 81 ALA A C 1
ATOM 633 O O . ALA A 1 81 ? 5.841 -15.959 2.749 1.00 91.69 81 ALA A O 1
ATOM 634 N N . ASN A 1 82 ? 3.913 -14.848 2.449 1.00 88.31 82 ASN A N 1
ATOM 635 C CA . ASN A 1 82 ? 3.253 -15.893 1.661 1.00 88.31 82 ASN A CA 1
ATOM 636 C C . ASN A 1 82 ? 3.012 -15.514 0.193 1.00 88.31 82 ASN A C 1
ATOM 638 O O . ASN A 1 82 ? 2.586 -16.378 -0.580 1.00 88.31 82 ASN A O 1
ATOM 642 N N . ILE A 1 83 ? 3.246 -14.259 -0.198 1.00 85.81 83 ILE A N 1
ATOM 643 C CA . ILE A 1 83 ? 2.980 -13.789 -1.557 1.00 85.81 83 ILE A CA 1
ATOM 644 C C . ILE A 1 83 ? 3.978 -14.376 -2.561 1.00 85.81 83 ILE A C 1
ATOM 646 O O . ILE A 1 83 ? 5.154 -14.576 -2.267 1.00 85.81 83 ILE A O 1
ATOM 650 N N . SER A 1 84 ? 3.497 -14.693 -3.763 1.00 83.31 84 SER A N 1
ATOM 651 C CA . SER A 1 84 ? 4.336 -15.199 -4.847 1.00 83.31 84 SER A CA 1
ATOM 652 C C . SER A 1 84 ? 3.679 -14.958 -6.201 1.00 83.31 84 SER A C 1
ATOM 654 O O . SER A 1 84 ? 2.473 -15.155 -6.354 1.00 83.31 84 SER A O 1
ATOM 656 N N . ASP A 1 85 ? 4.486 -14.622 -7.205 1.00 79.19 85 ASP A N 1
ATOM 657 C CA . ASP A 1 85 ? 4.011 -14.301 -8.556 1.00 79.19 85 ASP A CA 1
ATOM 658 C C . ASP A 1 85 ? 3.691 -15.537 -9.420 1.00 79.19 85 ASP A C 1
ATOM 660 O O . ASP A 1 85 ? 3.304 -15.415 -10.582 1.00 79.19 85 ASP A O 1
ATOM 664 N N . ILE A 1 86 ? 3.794 -16.745 -8.853 1.00 72.00 86 ILE A N 1
ATOM 665 C CA . ILE A 1 86 ? 3.582 -18.033 -9.544 1.00 72.00 86 ILE A CA 1
ATOM 666 C C . ILE A 1 86 ? 2.159 -18.172 -10.124 1.00 72.00 86 ILE A C 1
ATOM 668 O O . ILE A 1 86 ? 1.936 -18.942 -11.059 1.00 72.00 86 ILE A O 1
ATOM 672 N N . ASN A 1 87 ? 1.183 -17.435 -9.591 1.00 64.56 87 ASN A N 1
ATOM 673 C CA . ASN A 1 87 ? -0.235 -17.655 -9.879 1.00 64.56 87 ASN A CA 1
ATOM 674 C C . ASN A 1 87 ? -0.825 -16.777 -10.994 1.00 64.56 87 ASN A C 1
ATOM 676 O O . ASN A 1 87 ? -1.968 -17.010 -11.403 1.00 64.56 87 ASN A O 1
ATOM 680 N N . PHE A 1 88 ? -0.114 -15.759 -11.483 1.00 68.00 88 PHE A N 1
ATOM 681 C CA . PHE A 1 88 ? -0.768 -14.682 -12.228 1.00 68.00 88 PHE A CA 1
ATOM 682 C C . PHE A 1 88 ? -0.622 -14.805 -13.747 1.00 68.00 88 PHE A C 1
ATOM 684 O O . PHE A 1 88 ? 0.462 -14.670 -14.303 1.00 68.00 88 PHE A O 1
ATOM 691 N N . LYS A 1 89 ? -1.755 -14.949 -14.453 1.00 63.00 89 LYS A N 1
ATOM 692 C CA . LYS A 1 89 ? -1.804 -14.803 -15.924 1.00 63.00 89 LYS A CA 1
ATOM 693 C C . LYS A 1 89 ? -1.648 -13.346 -16.380 1.00 63.00 89 LYS A C 1
ATOM 695 O O . LYS A 1 89 ? -1.214 -13.104 -17.501 1.00 63.00 89 LYS A O 1
ATOM 700 N N . LYS A 1 90 ? -2.044 -12.383 -15.537 1.00 71.31 90 LYS A N 1
ATOM 701 C CA . LYS A 1 90 ? -1.900 -10.935 -15.761 1.00 71.31 90 LYS A CA 1
ATOM 702 C C . LYS A 1 90 ? -1.442 -10.241 -14.464 1.00 71.31 90 LYS A C 1
ATOM 704 O O . LYS A 1 90 ? -2.277 -9.666 -13.771 1.00 71.31 90 LYS A O 1
ATOM 709 N N . PRO A 1 91 ? -0.146 -10.283 -14.117 1.00 72.06 91 PRO A N 1
ATOM 710 C CA . PRO A 1 91 ? 0.364 -9.911 -12.786 1.00 72.06 91 PRO A CA 1
ATOM 711 C C . PRO A 1 91 ? 0.078 -8.466 -12.350 1.00 72.06 91 PRO A C 1
ATOM 713 O O . PRO A 1 91 ? 0.085 -8.172 -11.161 1.00 72.06 91 PRO A O 1
ATOM 716 N N . LYS A 1 92 ? -0.205 -7.561 -13.290 1.00 78.62 92 LYS A N 1
ATOM 717 C CA . LYS A 1 92 ? -0.447 -6.133 -13.029 1.00 78.62 92 LYS A CA 1
ATOM 718 C C . LYS A 1 92 ? -1.823 -5.806 -12.442 1.00 78.62 92 LYS A C 1
ATOM 720 O O . LYS A 1 92 ? -1.997 -4.726 -11.893 1.00 78.62 92 LYS A O 1
ATOM 725 N N . TRP A 1 93 ? -2.781 -6.728 -12.546 1.00 76.56 93 TRP A N 1
ATOM 726 C CA . TRP A 1 93 ? -4.130 -6.583 -11.972 1.00 76.56 93 TRP A CA 1
ATOM 727 C C . TRP A 1 93 ? -4.305 -7.359 -10.663 1.00 76.56 93 TRP A C 1
ATOM 729 O O . TRP A 1 93 ? -5.417 -7.481 -10.157 1.00 76.56 93 TRP A O 1
ATOM 739 N N . HIS A 1 94 ?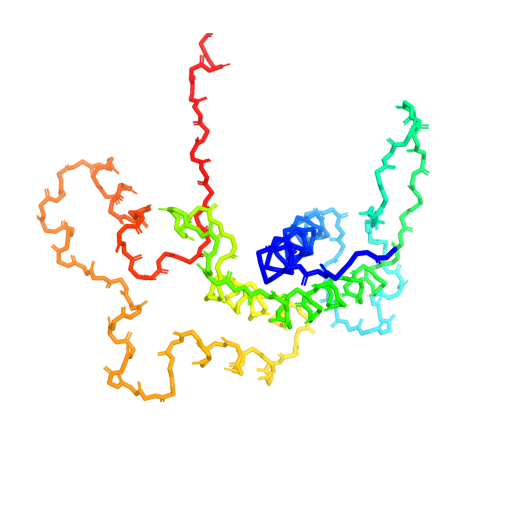 -3.211 -7.911 -10.146 1.00 82.06 94 HIS A N 1
ATOM 740 C CA . HIS A 1 94 ? -3.159 -8.687 -8.919 1.00 82.06 94 HIS A CA 1
ATOM 741 C C . HIS A 1 94 ? -2.171 -8.049 -7.947 1.00 82.06 94 HIS A C 1
ATOM 743 O O . HIS A 1 94 ? -1.283 -7.294 -8.351 1.00 82.06 94 HIS A O 1
ATOM 749 N N . PHE A 1 95 ? -2.301 -8.384 -6.665 1.00 81.94 95 PHE A N 1
ATOM 750 C CA . PHE A 1 95 ? -1.271 -8.054 -5.685 1.00 81.94 95 PHE A CA 1
ATOM 751 C C . PHE A 1 95 ? -0.043 -8.937 -5.950 1.00 81.94 95 PHE A C 1
ATOM 753 O O . PHE A 1 95 ? 0.051 -10.047 -5.444 1.00 81.94 95 PHE A O 1
ATOM 760 N N . ASN A 1 96 ? 0.876 -8.464 -6.791 1.00 86.44 96 ASN A N 1
ATOM 761 C CA . ASN A 1 96 ? 2.188 -9.084 -6.995 1.00 86.44 96 ASN A CA 1
ATOM 762 C C . ASN A 1 96 ? 3.172 -8.683 -5.879 1.00 86.44 96 ASN A C 1
ATOM 764 O O . ASN A 1 96 ? 2.863 -7.825 -5.045 1.00 86.44 96 ASN A O 1
ATOM 768 N N . VAL A 1 97 ? 4.362 -9.290 -5.856 1.00 88.31 97 VAL A N 1
ATOM 769 C CA . VAL A 1 97 ? 5.389 -9.017 -4.828 1.00 88.31 97 VAL A CA 1
ATOM 770 C C . VAL A 1 97 ? 5.745 -7.522 -4.761 1.00 88.31 97 VAL A C 1
ATOM 772 O O . VAL A 1 97 ? 5.748 -6.927 -3.681 1.00 88.31 97 VAL A O 1
ATOM 775 N N . ASN A 1 98 ? 5.957 -6.876 -5.910 1.00 88.88 98 ASN A N 1
ATOM 776 C CA . ASN A 1 98 ? 6.309 -5.452 -5.963 1.00 88.88 98 ASN A CA 1
ATOM 777 C C . ASN A 1 98 ? 5.154 -4.554 -5.488 1.00 88.88 98 ASN A C 1
ATOM 779 O O . ASN A 1 98 ? 5.375 -3.577 -4.775 1.00 88.88 98 ASN A O 1
ATOM 783 N N . ALA A 1 99 ? 3.911 -4.899 -5.833 1.00 89.56 99 ALA A N 1
ATOM 784 C CA . ALA A 1 99 ? 2.702 -4.221 -5.375 1.00 89.56 99 ALA A CA 1
ATOM 785 C C . ALA A 1 99 ? 2.539 -4.338 -3.854 1.00 89.56 99 ALA A C 1
ATOM 787 O O . ALA A 1 99 ? 2.155 -3.373 -3.193 1.00 89.56 99 ALA A O 1
ATOM 788 N N . ALA A 1 100 ? 2.867 -5.505 -3.293 1.00 91.94 100 ALA A N 1
ATOM 789 C CA . ALA A 1 100 ? 2.837 -5.748 -1.858 1.00 91.94 100 ALA A CA 1
ATOM 790 C C . ALA A 1 100 ? 3.855 -4.866 -1.120 1.00 91.94 100 ALA A C 1
ATOM 792 O O . ALA A 1 100 ? 3.496 -4.203 -0.148 1.00 91.94 100 ALA A O 1
ATOM 793 N N . HIS A 1 101 ? 5.092 -4.782 -1.620 1.00 92.75 101 HIS A N 1
ATOM 794 C CA . HIS A 1 101 ? 6.110 -3.889 -1.062 1.00 92.75 101 HIS A CA 1
ATOM 795 C C . HIS A 1 101 ? 5.759 -2.404 -1.237 1.00 92.75 101 HIS A C 1
ATOM 797 O O . HIS A 1 101 ? 5.926 -1.621 -0.301 1.00 92.75 101 HIS A O 1
ATOM 803 N N . ALA A 1 102 ? 5.182 -2.006 -2.374 1.00 92.19 102 ALA A N 1
ATOM 804 C CA . ALA A 1 102 ? 4.704 -0.639 -2.579 1.00 92.19 102 ALA A CA 1
ATOM 805 C C . ALA A 1 102 ? 3.581 -0.265 -1.595 1.00 92.19 102 ALA A C 1
ATOM 807 O O . ALA A 1 102 ? 3.577 0.830 -1.020 1.00 92.19 102 ALA A O 1
ATOM 808 N N . PHE A 1 103 ? 2.639 -1.183 -1.353 1.00 94.25 103 PHE A N 1
ATOM 809 C CA . PHE A 1 103 ? 1.617 -1.006 -0.325 1.00 94.25 103 PHE A CA 1
ATOM 810 C C . PHE A 1 103 ? 2.234 -0.921 1.076 1.00 94.25 103 PHE A C 1
ATOM 812 O O . PHE A 1 103 ? 1.869 -0.022 1.836 1.00 94.25 103 PHE A O 1
ATOM 819 N N . ALA A 1 104 ? 3.196 -1.790 1.398 1.00 95.38 104 ALA A N 1
ATOM 820 C CA . ALA A 1 104 ? 3.890 -1.776 2.680 1.00 95.38 104 ALA A CA 1
ATOM 821 C C . ALA A 1 104 ? 4.586 -0.433 2.932 1.00 95.38 104 ALA A C 1
ATOM 823 O O . ALA A 1 104 ? 4.366 0.189 3.972 1.00 95.38 104 ALA A O 1
ATOM 824 N N . ALA A 1 105 ? 5.334 0.078 1.950 1.00 95.12 105 ALA A N 1
ATOM 825 C CA . ALA A 1 105 ? 5.975 1.386 2.032 1.00 95.12 105 ALA A CA 1
ATOM 826 C C . ALA A 1 105 ? 4.948 2.504 2.291 1.00 95.12 105 ALA A C 1
ATOM 828 O O . ALA A 1 105 ? 5.137 3.339 3.179 1.00 95.12 105 ALA A O 1
ATOM 829 N N . ARG A 1 106 ? 3.801 2.492 1.595 1.00 94.19 106 ARG A N 1
ATOM 830 C CA . ARG A 1 106 ? 2.720 3.463 1.835 1.00 94.19 106 ARG A CA 1
ATOM 831 C C . ARG A 1 106 ? 2.120 3.338 3.239 1.00 94.19 106 ARG A C 1
ATOM 833 O O . ARG A 1 106 ? 1.859 4.357 3.877 1.00 94.19 106 ARG A O 1
ATOM 840 N N . PHE A 1 107 ? 1.892 2.121 3.723 1.00 95.81 107 PHE A N 1
ATOM 841 C CA . PHE A 1 107 ? 1.349 1.878 5.059 1.00 95.81 107 PHE A CA 1
ATOM 842 C C . PHE A 1 107 ? 2.299 2.379 6.154 1.00 95.81 107 PHE A C 1
ATOM 844 O O . PHE A 1 107 ? 1.885 3.143 7.032 1.00 95.81 107 PHE A O 1
ATOM 851 N N . TYR A 1 108 ? 3.582 2.017 6.078 1.00 96.44 108 TYR A N 1
ATOM 852 C CA . TYR A 1 108 ? 4.577 2.425 7.068 1.00 96.44 108 TYR A CA 1
ATOM 853 C C . TYR A 1 108 ? 4.854 3.926 7.053 1.00 96.44 108 TYR A C 1
ATOM 855 O O . TYR A 1 108 ? 5.073 4.505 8.118 1.00 96.44 108 TYR A O 1
ATOM 863 N N . LEU A 1 109 ? 4.724 4.581 5.895 1.00 95.25 109 LEU A N 1
ATOM 864 C CA . LEU A 1 109 ? 4.781 6.038 5.806 1.00 95.25 109 LEU A CA 1
ATOM 865 C C . LEU A 1 109 ? 3.665 6.684 6.638 1.00 95.25 109 LEU A C 1
ATOM 867 O O . LEU A 1 109 ? 3.918 7.601 7.416 1.00 95.25 109 LEU A O 1
ATOM 871 N N . TYR A 1 110 ? 2.439 6.162 6.540 1.00 93.75 110 TYR A N 1
ATOM 872 C CA . TYR A 1 110 ? 1.297 6.649 7.322 1.00 93.75 110 TYR A CA 1
ATOM 873 C C . TYR A 1 110 ? 1.448 6.327 8.812 1.00 93.75 110 TYR A C 1
ATOM 875 O O . TYR A 1 110 ? 1.074 7.137 9.659 1.00 93.75 110 TYR A O 1
ATOM 883 N N . LYS A 1 111 ? 2.043 5.175 9.142 1.00 93.62 111 LYS A N 1
ATOM 884 C CA . LYS A 1 111 ? 2.378 4.784 10.519 1.00 93.62 111 LYS A CA 1
ATOM 885 C C . LYS A 1 111 ? 3.569 5.575 11.097 1.00 93.62 111 LYS A C 1
ATOM 887 O O . LYS A 1 111 ? 3.808 5.510 12.301 1.00 93.62 111 LYS A O 1
ATOM 892 N N . ARG A 1 112 ? 4.277 6.361 10.270 1.00 93.62 112 ARG A N 1
ATOM 893 C CA . ARG A 1 112 ? 5.498 7.124 10.604 1.00 93.62 112 ARG A CA 1
ATOM 894 C C . ARG A 1 112 ? 6.706 6.252 10.967 1.00 93.62 112 ARG A C 1
ATOM 896 O O . ARG A 1 112 ? 7.579 6.687 11.712 1.00 93.62 112 ARG A O 1
ATOM 903 N N . ASN A 1 113 ? 6.764 5.029 10.441 1.00 94.44 113 ASN A N 1
ATOM 904 C CA . ASN A 1 113 ? 7.933 4.161 10.566 1.00 94.44 113 ASN A CA 1
ATOM 905 C C . ASN A 1 113 ? 8.801 4.287 9.307 1.00 94.44 113 ASN A C 1
ATOM 907 O O . ASN A 1 113 ? 8.638 3.527 8.358 1.00 94.44 113 ASN A O 1
ATOM 911 N N . TYR A 1 114 ? 9.693 5.275 9.292 1.00 94.56 114 TYR A N 1
ATOM 912 C CA . TYR A 1 114 ? 10.480 5.614 8.103 1.00 94.56 114 TYR A CA 1
ATOM 913 C C . TYR A 1 114 ? 11.537 4.563 7.740 1.00 94.56 114 TYR A C 1
ATOM 915 O O . TYR A 1 114 ? 11.861 4.422 6.566 1.00 94.56 114 TYR A O 1
ATOM 923 N N . GLU A 1 115 ? 12.035 3.792 8.708 1.00 96.19 115 GLU A N 1
ATOM 924 C CA . GLU A 1 115 ? 13.020 2.732 8.453 1.00 96.19 115 GLU A CA 1
ATOM 925 C C . GLU A 1 115 ? 12.414 1.626 7.582 1.00 96.19 115 GLU A C 1
ATOM 927 O O . GLU A 1 115 ? 12.951 1.306 6.522 1.00 96.19 115 GLU A O 1
ATOM 932 N N . LYS A 1 116 ? 11.219 1.140 7.949 1.00 94.69 116 LYS A N 1
ATOM 933 C CA . LYS A 1 116 ? 10.484 0.156 7.139 1.00 94.69 116 LYS A CA 1
ATOM 934 C C . LYS A 1 116 ? 10.043 0.707 5.777 1.00 94.69 116 LYS A C 1
ATOM 936 O O . LYS A 1 116 ? 9.894 -0.053 4.822 1.00 94.69 116 LYS A O 1
ATOM 941 N N . VAL A 1 117 ? 9.832 2.023 5.654 1.00 94.75 117 VAL A N 1
ATOM 942 C CA . VAL A 1 117 ? 9.547 2.650 4.348 1.00 94.75 117 VAL A CA 1
ATOM 943 C C . VAL A 1 117 ? 10.733 2.481 3.409 1.00 94.75 117 VAL A C 1
ATOM 945 O O . VAL A 1 117 ? 10.529 2.094 2.263 1.00 94.75 117 VAL A O 1
ATOM 948 N N . ILE A 1 118 ? 11.948 2.754 3.889 1.00 93.69 118 ILE A N 1
ATOM 949 C CA . ILE A 1 118 ? 13.170 2.630 3.088 1.00 93.69 118 ILE A CA 1
ATOM 950 C C . ILE A 1 118 ? 13.388 1.170 2.689 1.00 93.69 118 ILE A C 1
ATOM 952 O O . ILE A 1 118 ? 13.614 0.898 1.515 1.00 93.69 118 ILE A O 1
ATOM 956 N N . GLU A 1 119 ? 13.229 0.233 3.626 1.00 94.38 119 GLU A N 1
ATOM 957 C CA . GLU A 1 119 ? 13.361 -1.205 3.360 1.00 94.38 119 GLU A CA 1
ATOM 958 C C . GLU A 1 119 ? 12.447 -1.665 2.212 1.00 94.38 119 GLU A C 1
ATOM 960 O O . GLU A 1 119 ? 12.902 -2.249 1.227 1.00 94.38 119 GLU A O 1
ATOM 965 N N . HIS A 1 120 ? 11.151 -1.361 2.298 1.00 93.81 120 HIS A N 1
ATOM 966 C CA . HIS A 1 120 ? 10.199 -1.795 1.278 1.00 93.81 120 HIS A CA 1
ATOM 967 C C . HIS A 1 120 ? 10.282 -0.986 -0.021 1.00 93.81 120 HIS A C 1
ATOM 969 O O . HIS A 1 120 ? 9.974 -1.524 -1.081 1.00 93.81 120 HIS A O 1
ATOM 975 N N . ALA A 1 121 ? 10.707 0.280 0.028 1.00 91.50 121 ALA A N 1
ATOM 976 C CA . ALA A 1 121 ? 10.965 1.060 -1.179 1.00 91.50 121 ALA A CA 1
ATOM 977 C C . ALA A 1 121 ? 12.173 0.506 -1.948 1.00 91.50 121 ALA A C 1
ATOM 979 O O . ALA A 1 121 ? 12.080 0.309 -3.160 1.00 91.50 121 ALA A O 1
ATOM 980 N N . ASN A 1 122 ? 13.261 0.175 -1.247 1.00 91.44 122 ASN A N 1
ATOM 981 C CA . ASN A 1 122 ? 14.456 -0.431 -1.836 1.00 91.44 122 ASN A CA 1
ATOM 982 C C . ASN A 1 122 ? 14.159 -1.816 -2.421 1.00 91.44 122 ASN A C 1
ATOM 984 O O . ASN A 1 122 ? 14.686 -2.154 -3.477 1.00 91.44 122 ASN A O 1
ATOM 988 N N . ALA A 1 123 ? 13.263 -2.589 -1.799 1.00 89.88 123 ALA A N 1
ATOM 989 C CA . ALA A 1 123 ? 12.827 -3.879 -2.338 1.00 89.88 123 ALA A CA 1
ATOM 990 C C . ALA A 1 123 ? 12.163 -3.767 -3.727 1.00 89.88 123 ALA A C 1
ATOM 992 O O . ALA A 1 123 ? 12.204 -4.721 -4.500 1.00 89.88 123 ALA A O 1
ATOM 993 N N . VAL A 1 124 ? 11.565 -2.615 -4.056 1.00 87.75 124 VAL A N 1
ATOM 994 C CA . VAL A 1 124 ? 10.925 -2.367 -5.360 1.00 87.75 124 VAL A CA 1
ATOM 995 C C . VAL A 1 124 ? 11.863 -1.654 -6.330 1.00 87.75 124 VAL A C 1
ATOM 997 O O . VAL A 1 124 ? 11.963 -2.043 -7.491 1.00 87.75 124 VAL A O 1
ATOM 1000 N N . LEU A 1 125 ? 12.512 -0.584 -5.872 1.00 86.44 125 LEU A N 1
ATOM 1001 C CA . LEU A 1 125 ? 13.320 0.309 -6.705 1.00 86.44 125 LEU A CA 1
ATOM 1002 C C . LEU A 1 125 ? 14.748 -0.206 -6.940 1.00 86.44 125 LEU A C 1
ATOM 1004 O O . LEU A 1 125 ? 15.405 0.233 -7.884 1.00 86.44 125 LEU A O 1
ATOM 1008 N N . GLY A 1 126 ? 15.210 -1.136 -6.104 1.00 83.44 126 GLY A N 1
ATOM 1009 C CA . GLY A 1 126 ? 16.612 -1.521 -6.002 1.00 83.44 126 GLY A CA 1
ATOM 1010 C C . GLY A 1 126 ? 17.422 -0.528 -5.164 1.00 83.44 126 GLY A C 1
ATOM 1011 O O . GLY A 1 126 ? 17.044 0.630 -4.990 1.00 83.44 126 GLY A O 1
ATOM 1012 N N . GLU A 1 127 ? 18.553 -0.991 -4.632 1.00 80.69 127 GLU A N 1
ATOM 1013 C CA . GLU A 1 127 ? 19.516 -0.135 -3.918 1.00 80.69 127 GLU A CA 1
ATOM 1014 C C . GLU A 1 127 ? 20.503 0.544 -4.879 1.00 80.69 127 GLU A C 1
ATOM 1016 O O . GLU A 1 127 ? 21.041 1.613 -4.588 1.00 80.69 127 GLU A O 1
ATOM 1021 N N . ASP A 1 128 ? 20.706 -0.056 -6.054 1.00 82.62 128 ASP A N 1
ATOM 1022 C CA . ASP A 1 128 ? 21.608 0.454 -7.074 1.00 82.62 128 ASP A CA 1
ATOM 1023 C C . ASP A 1 128 ? 20.927 1.513 -7.944 1.00 82.62 128 ASP A C 1
ATOM 1025 O O . ASP A 1 128 ? 19.927 1.263 -8.621 1.00 82.62 128 ASP A O 1
ATOM 1029 N N . TYR A 1 129 ? 21.547 2.692 -8.027 1.00 78.31 129 TYR A N 1
ATOM 1030 C CA . TYR A 1 129 ? 21.078 3.796 -8.872 1.00 78.31 129 TYR A CA 1
ATOM 1031 C C . TYR A 1 129 ? 20.951 3.432 -10.359 1.00 78.31 129 TYR A C 1
ATOM 1033 O O . TYR A 1 129 ? 20.207 4.082 -11.090 1.00 78.31 129 TYR A O 1
ATOM 1041 N N . SER A 1 130 ? 21.665 2.403 -10.820 1.00 79.88 130 SER A N 1
ATOM 1042 C CA . SER A 1 130 ? 21.590 1.899 -12.194 1.00 79.88 130 SER A CA 1
ATOM 1043 C C . SER A 1 130 ? 20.289 1.149 -12.496 1.00 79.88 130 SER A C 1
ATOM 1045 O O . SER A 1 130 ? 19.898 1.085 -13.660 1.00 79.88 130 SER A O 1
ATOM 1047 N N . ALA A 1 131 ? 19.609 0.609 -11.479 1.00 76.00 131 ALA A N 1
ATOM 1048 C CA . ALA A 1 131 ? 18.340 -0.103 -11.624 1.00 76.00 131 ALA A CA 1
ATOM 1049 C C . ALA A 1 131 ? 17.121 0.837 -11.576 1.00 76.00 131 ALA A C 1
ATOM 1051 O O . ALA A 1 131 ? 16.072 0.507 -12.130 1.00 76.00 131 ALA A O 1
ATOM 1052 N N . LEU A 1 132 ? 17.273 2.033 -10.989 1.00 77.69 132 LEU A N 1
ATOM 1053 C CA . LEU A 1 132 ? 16.197 3.020 -10.842 1.00 77.69 132 LEU A CA 1
ATOM 1054 C C . LEU A 1 132 ? 15.488 3.382 -12.156 1.00 77.69 132 LEU A C 1
ATOM 1056 O O . LEU A 1 132 ? 14.257 3.375 -12.158 1.00 77.69 132 LEU A O 1
ATOM 1060 N N . PRO A 1 133 ? 16.184 3.669 -13.279 1.00 81.12 133 PRO A N 1
ATOM 1061 C CA . PRO A 1 133 ? 15.513 4.071 -14.516 1.00 81.12 133 PRO A CA 1
ATOM 1062 C C . PRO A 1 133 ? 14.522 3.027 -15.037 1.00 81.12 133 PRO A C 1
ATOM 1064 O O . PRO A 1 133 ? 13.540 3.397 -15.668 1.00 81.12 133 PRO A O 1
ATOM 1067 N N . ALA A 1 134 ? 14.733 1.743 -14.729 1.00 79.88 134 ALA A N 1
ATOM 1068 C CA . ALA A 1 134 ? 13.842 0.665 -15.147 1.00 79.88 134 ALA A CA 1
ATOM 1069 C C . ALA A 1 134 ? 12.502 0.648 -14.389 1.00 79.88 134 ALA A C 1
ATOM 1071 O O . ALA A 1 134 ? 11.573 -0.024 -14.824 1.00 79.88 134 ALA A O 1
ATOM 1072 N N . MET A 1 135 ? 12.399 1.357 -13.260 1.00 82.12 135 MET A N 1
ATOM 1073 C CA . MET A 1 135 ? 11.187 1.447 -12.434 1.00 82.12 135 MET A CA 1
ATOM 1074 C C . MET A 1 135 ? 10.534 2.836 -12.475 1.00 82.12 135 MET A C 1
ATOM 1076 O O . MET A 1 135 ? 9.481 3.037 -11.868 1.00 82.12 135 MET A O 1
ATOM 1080 N N . LEU A 1 136 ? 11.141 3.801 -13.170 1.00 84.06 136 LEU A N 1
ATOM 1081 C CA . LEU A 1 136 ? 10.601 5.149 -13.347 1.00 84.06 136 LEU A CA 1
ATOM 1082 C C . LEU A 1 136 ? 9.683 5.223 -14.574 1.00 84.06 136 LEU A C 1
ATOM 1084 O O . LEU A 1 136 ? 9.693 4.344 -15.430 1.00 84.06 136 LEU A O 1
ATOM 1088 N N . MET A 1 137 ? 8.860 6.274 -14.639 1.00 84.00 137 MET A N 1
ATOM 1089 C CA . MET A 1 137 ? 8.042 6.552 -15.824 1.00 84.00 137 MET A CA 1
ATOM 1090 C C . MET A 1 137 ? 8.956 6.872 -17.007 1.00 84.00 137 MET A C 1
ATOM 1092 O O . MET A 1 137 ? 9.743 7.819 -16.930 1.00 84.00 137 MET A O 1
ATOM 1096 N N . ASP A 1 138 ? 8.818 6.116 -18.092 1.00 84.25 138 ASP A N 1
ATOM 1097 C CA . ASP A 1 138 ? 9.391 6.493 -19.376 1.00 84.25 138 ASP A CA 1
ATOM 1098 C C . ASP A 1 138 ? 8.535 7.601 -19.998 1.00 84.25 138 ASP A C 1
ATOM 1100 O O . ASP A 1 138 ? 7.335 7.438 -20.221 1.00 84.25 138 ASP A O 1
ATOM 1104 N N . TYR A 1 139 ? 9.150 8.757 -20.241 1.00 84.50 139 TYR A N 1
ATOM 1105 C CA . TYR A 1 139 ? 8.452 9.900 -20.818 1.00 84.50 139 TYR A CA 1
ATOM 1106 C C . TYR A 1 139 ? 8.385 9.860 -22.348 1.00 84.50 139 TYR A C 1
ATOM 1108 O O . TYR A 1 139 ? 7.586 10.597 -22.919 1.00 84.50 139 TYR A O 1
ATOM 1116 N N . SER A 1 140 ? 9.172 9.004 -23.009 1.00 85.25 140 SER A N 1
ATOM 1117 C CA . SER A 1 140 ? 9.210 8.924 -24.476 1.00 85.25 140 SER A CA 1
ATOM 1118 C C . SER A 1 140 ? 7.869 8.504 -25.084 1.00 85.25 140 SER A C 1
ATOM 1120 O O . SER A 1 140 ? 7.516 8.944 -26.174 1.00 85.25 140 SER A O 1
ATOM 1122 N N . GLY A 1 141 ? 7.062 7.733 -24.347 1.00 80.69 141 GLY A N 1
ATOM 1123 C CA . GLY A 1 141 ? 5.715 7.357 -24.778 1.00 80.69 141 GLY A CA 1
ATOM 1124 C C . GLY A 1 141 ? 4.784 8.556 -24.997 1.00 80.69 141 GLY A C 1
ATOM 1125 O O . GLY A 1 141 ? 3.851 8.464 -25.788 1.00 80.69 141 GLY A O 1
ATOM 1126 N N . PHE A 1 142 ? 5.036 9.697 -24.347 1.00 85.56 142 PHE A N 1
ATOM 1127 C CA . PHE A 1 142 ? 4.167 10.871 -24.447 1.00 85.56 142 PHE A CA 1
ATOM 1128 C C . PHE A 1 142 ? 4.388 11.724 -25.699 1.00 85.56 142 PHE A C 1
ATOM 1130 O O . PHE A 1 142 ? 3.572 12.612 -25.955 1.00 85.56 142 PHE A O 1
ATOM 1137 N N . ASP A 1 143 ? 5.450 11.475 -26.470 1.00 86.25 143 ASP A N 1
ATOM 1138 C CA . ASP A 1 143 ? 5.798 12.289 -27.641 1.00 86.25 143 ASP A CA 1
ATOM 1139 C C . ASP A 1 143 ? 4.730 12.203 -28.750 1.00 86.25 143 ASP A C 1
ATOM 1141 O O . ASP A 1 143 ? 4.489 13.182 -29.458 1.00 86.25 143 ASP A O 1
ATOM 1145 N N . ASP A 1 144 ? 4.028 11.068 -28.841 1.00 85.31 144 ASP A N 1
ATOM 1146 C CA . ASP A 1 144 ? 2.964 10.818 -29.823 1.00 85.31 144 ASP A CA 1
ATOM 1147 C C . ASP A 1 144 ? 1.548 11.131 -29.290 1.00 85.31 144 ASP A C 1
ATOM 1149 O O . ASP A 1 144 ? 0.554 10.970 -30.006 1.00 85.31 144 ASP A O 1
ATOM 1153 N N . CYS A 1 145 ? 1.413 11.576 -28.035 1.00 86.38 145 CYS A N 1
ATOM 1154 C CA . CYS A 1 145 ? 0.106 11.882 -27.454 1.00 86.38 145 CYS A CA 1
ATOM 1155 C C . CYS A 1 145 ? -0.481 13.168 -28.043 1.00 86.38 145 CYS A C 1
ATOM 1157 O O . CYS A 1 145 ? 0.110 14.243 -27.956 1.00 86.38 145 CYS A O 1
ATOM 1159 N N . THR A 1 146 ? -1.705 13.087 -28.567 1.00 87.06 146 THR A N 1
ATOM 1160 C CA . THR A 1 146 ? -2.401 14.251 -29.152 1.00 87.06 146 THR A CA 1
ATOM 1161 C C . THR A 1 146 ? -3.662 14.636 -28.390 1.00 87.06 146 THR A C 1
ATOM 1163 O O . THR A 1 146 ? -4.135 15.770 -28.484 1.00 87.06 146 THR A O 1
ATOM 1166 N N . SER A 1 147 ? -4.204 13.711 -27.602 1.00 88.50 147 SER A N 1
ATOM 1167 C CA . SER A 1 147 ? -5.427 13.893 -26.835 1.00 88.50 147 SER A CA 1
ATOM 1168 C C . SER A 1 147 ? -5.219 13.569 -25.357 1.00 88.50 147 SER A C 1
ATOM 1170 O O . SER A 1 147 ? -4.359 12.774 -24.984 1.00 88.50 147 SER A O 1
ATOM 1172 N N . SER A 1 148 ? -6.050 14.149 -24.486 1.00 84.44 148 SER A N 1
ATOM 1173 C CA . SER A 1 148 ? -6.034 13.847 -23.045 1.00 84.44 148 SER A CA 1
ATOM 1174 C C . SER A 1 148 ? -6.251 12.364 -22.734 1.00 84.44 148 SER A C 1
ATOM 1176 O O . SER A 1 148 ? -5.850 11.899 -21.670 1.00 84.44 148 SER A O 1
ATOM 1178 N N . THR A 1 149 ? -6.911 11.631 -23.635 1.00 84.56 149 THR A N 1
ATOM 1179 C CA . THR A 1 149 ? -7.109 10.186 -23.508 1.00 84.56 149 THR A CA 1
ATOM 1180 C C . THR A 1 149 ? -5.817 9.419 -23.750 1.00 84.56 149 THR A C 1
ATOM 1182 O O . THR A 1 149 ? -5.518 8.537 -22.954 1.00 84.56 149 THR A O 1
ATOM 1185 N N . ASP A 1 150 ? -5.008 9.818 -24.736 1.00 84.88 150 ASP A N 1
ATOM 1186 C CA . ASP A 1 150 ? -3.716 9.173 -25.021 1.00 84.88 150 ASP A CA 1
ATOM 1187 C C . ASP A 1 150 ? -2.777 9.305 -23.816 1.00 84.88 150 ASP A C 1
ATOM 1189 O O . ASP A 1 150 ? -2.209 8.321 -23.346 1.00 84.88 150 ASP A O 1
ATOM 1193 N N . TYR A 1 151 ? -2.706 10.508 -23.230 1.00 84.94 151 TYR A N 1
ATOM 1194 C CA . TYR A 1 151 ? -1.950 10.724 -21.996 1.00 84.94 151 TYR A CA 1
ATOM 1195 C C . TYR A 1 151 ? -2.438 9.790 -20.880 1.00 84.94 151 TYR A C 1
ATOM 1197 O O . TYR A 1 151 ? -1.630 9.136 -20.222 1.00 84.94 151 TYR A O 1
ATOM 1205 N N . ALA A 1 152 ? -3.752 9.700 -20.657 1.00 84.25 152 ALA A N 1
ATOM 1206 C CA . ALA A 1 152 ? -4.311 8.862 -19.597 1.00 84.25 152 ALA A CA 1
ATOM 1207 C C . ALA A 1 152 ? -4.013 7.364 -19.794 1.00 84.25 152 ALA A C 1
ATOM 1209 O O . ALA A 1 152 ? -3.762 6.668 -18.808 1.00 84.25 152 ALA A O 1
ATOM 1210 N N . GLU A 1 153 ? -4.020 6.879 -21.037 1.00 83.00 153 GLU A N 1
ATOM 1211 C CA . GLU A 1 153 ? -3.710 5.485 -21.368 1.00 83.00 153 GLU A CA 1
ATOM 1212 C C . GLU A 1 153 ? -2.257 5.129 -21.057 1.00 83.00 153 GLU A C 1
ATOM 1214 O O . GLU A 1 153 ? -2.012 4.089 -20.447 1.00 83.00 153 GLU A O 1
ATOM 1219 N N . ILE A 1 154 ? -1.308 6.004 -21.396 1.00 84.25 154 ILE A N 1
ATOM 1220 C CA . ILE A 1 154 ? 0.115 5.780 -21.105 1.00 84.25 154 ILE A CA 1
ATOM 1221 C C . ILE A 1 154 ? 0.372 5.829 -19.600 1.00 84.25 154 ILE A C 1
ATOM 1223 O O . ILE A 1 154 ? 0.997 4.926 -19.045 1.00 84.25 154 ILE A O 1
ATOM 1227 N N . TRP A 1 155 ? -0.202 6.815 -18.902 1.00 82.38 155 TRP A N 1
ATOM 1228 C CA . TRP A 1 155 ? -0.081 6.929 -17.445 1.00 82.38 155 TRP A CA 1
ATOM 1229 C C . TRP A 1 155 ? -0.601 5.695 -16.699 1.00 82.38 155 TRP A C 1
ATOM 1231 O O . TRP A 1 155 ? -0.060 5.332 -15.657 1.00 82.38 155 TRP A O 1
ATOM 1241 N N . GLN A 1 156 ? -1.648 5.043 -17.208 1.00 82.56 156 GLN A N 1
ATOM 1242 C CA . GLN A 1 156 ? -2.275 3.873 -16.577 1.00 82.56 156 GLN A CA 1
ATOM 1243 C C . GLN A 1 156 ? -1.916 2.556 -17.279 1.00 82.56 156 GLN A C 1
ATOM 1245 O O . GLN A 1 156 ? -2.521 1.515 -16.999 1.00 82.56 156 GLN A O 1
ATOM 1250 N N . GLY A 1 157 ? -0.939 2.590 -18.188 1.00 81.81 157 GLY A N 1
ATOM 1251 C CA . GLY A 1 157 ? -0.552 1.461 -19.016 1.00 81.81 157 GLY A CA 1
ATOM 1252 C C . GLY A 1 157 ? -0.093 0.272 -18.165 1.00 81.81 157 GLY A C 1
ATOM 1253 O O . GLY A 1 157 ? 0.808 0.422 -17.337 1.00 81.81 157 GLY A O 1
ATOM 1254 N N . PRO A 1 158 ? -0.656 -0.938 -18.352 1.00 80.50 158 PRO A N 1
ATOM 1255 C CA . PRO A 1 158 ? -0.234 -2.117 -17.596 1.00 80.50 158 PRO A CA 1
ATOM 1256 C C . PRO A 1 158 ? 1.158 -2.613 -18.005 1.00 80.50 158 PRO A C 1
ATOM 1258 O O . PRO A 1 158 ? 1.779 -3.361 -17.254 1.00 80.50 158 PRO A O 1
ATOM 1261 N N . ASN A 1 159 ? 1.645 -2.220 -19.183 1.00 80.25 159 ASN A N 1
ATOM 1262 C CA . ASN A 1 159 ? 2.961 -2.618 -19.682 1.00 80.25 159 ASN A CA 1
ATOM 1263 C C . ASN A 1 159 ? 4.099 -1.850 -19.001 1.00 80.25 159 ASN A C 1
ATOM 1265 O O . ASN A 1 159 ? 5.232 -2.323 -19.012 1.00 80.25 159 ASN A O 1
ATOM 1269 N N . GLU A 1 160 ? 3.792 -0.718 -18.366 1.00 82.00 160 GLU A N 1
ATOM 1270 C CA . GLU A 1 160 ? 4.796 0.116 -17.728 1.00 82.00 160 GLU A CA 1
ATOM 1271 C C . GLU A 1 160 ? 5.240 -0.486 -16.383 1.00 82.00 160 GLU A C 1
ATOM 1273 O O . GLU A 1 160 ? 4.401 -0.867 -15.549 1.00 82.00 160 GLU A O 1
ATOM 1278 N N . PRO A 1 161 ? 6.554 -0.617 -16.130 1.00 80.56 161 PRO A N 1
ATOM 1279 C CA . PRO A 1 161 ? 7.078 -1.244 -14.917 1.00 80.56 161 PRO A CA 1
ATOM 1280 C C . PRO A 1 161 ? 6.735 -0.445 -13.651 1.00 80.56 161 PRO A C 1
ATOM 1282 O O . PRO A 1 161 ? 6.432 -1.052 -12.622 1.00 80.56 161 PRO A O 1
ATOM 1285 N N . ASN A 1 162 ? 6.669 0.884 -13.761 1.00 82.81 162 ASN A N 1
ATOM 1286 C CA . ASN A 1 162 ? 6.370 1.840 -12.689 1.00 82.81 162 ASN A CA 1
ATOM 1287 C C . ASN A 1 162 ? 4.940 1.740 -12.110 1.00 82.81 162 ASN A C 1
ATOM 1289 O O . ASN A 1 162 ? 4.683 2.189 -10.991 1.00 82.81 162 ASN A O 1
ATOM 1293 N N . ASN A 1 163 ? 3.999 1.144 -12.846 1.00 85.19 163 ASN A N 1
ATOM 1294 C CA . ASN A 1 163 ? 2.618 0.977 -12.416 1.00 85.19 163 ASN A CA 1
ATOM 1295 C C . ASN A 1 163 ? 2.483 -0.277 -11.541 1.00 85.19 163 ASN A C 1
ATOM 1297 O O . ASN A 1 163 ? 2.496 -1.411 -12.033 1.00 85.19 163 ASN A O 1
ATOM 1301 N N . LEU A 1 164 ? 2.373 -0.065 -10.224 1.00 82.94 164 LEU A N 1
ATOM 1302 C CA . LEU A 1 164 ? 2.447 -1.131 -9.212 1.00 82.94 164 LEU A CA 1
ATOM 1303 C C . LEU A 1 164 ? 1.094 -1.529 -8.607 1.00 82.94 164 LEU A C 1
ATOM 1305 O O . LEU A 1 164 ? 0.944 -2.665 -8.178 1.00 82.94 164 LEU A O 1
ATOM 1309 N N . MET A 1 165 ? 0.099 -0.636 -8.576 1.00 82.19 165 MET A N 1
ATOM 1310 C CA . MET A 1 165 ? -1.229 -0.916 -8.002 1.00 82.19 165 MET A CA 1
ATOM 1311 C C . MET A 1 165 ? -2.347 -0.405 -8.916 1.00 82.19 165 MET A C 1
ATOM 1313 O O . MET A 1 165 ? -3.001 0.596 -8.621 1.00 82.19 165 MET A O 1
ATOM 1317 N N . LEU A 1 166 ? -2.551 -1.082 -10.046 1.00 80.81 166 LEU A N 1
ATOM 1318 C CA . LEU A 1 166 ? -3.629 -0.745 -10.973 1.00 80.81 166 LEU A CA 1
ATOM 1319 C C . LEU A 1 166 ? -4.960 -1.320 -10.483 1.00 80.81 166 LEU A C 1
ATOM 1321 O O . LEU A 1 166 ? -5.064 -2.489 -10.117 1.00 80.81 166 LEU A O 1
ATOM 1325 N N . ILE A 1 167 ? -5.998 -0.489 -10.515 1.00 70.75 167 ILE A N 1
ATOM 1326 C CA . ILE A 1 167 ? -7.380 -0.899 -10.257 1.00 70.75 167 ILE A CA 1
ATOM 1327 C C . ILE A 1 167 ? -8.091 -0.936 -11.604 1.00 70.75 167 ILE A C 1
ATOM 1329 O O . ILE A 1 167 ? -7.953 -0.004 -12.396 1.00 70.75 167 ILE A O 1
ATOM 1333 N N . SER A 1 168 ? -8.845 -2.003 -11.882 1.00 65.12 168 SER A N 1
ATOM 1334 C CA . SER A 1 168 ? -9.624 -2.098 -13.120 1.00 65.12 168 SER A CA 1
ATOM 1335 C C . SER A 1 168 ? -10.558 -0.897 -13.247 1.00 65.12 168 SER A C 1
ATOM 1337 O O . SER A 1 168 ? -11.329 -0.612 -12.325 1.00 65.12 168 SER A O 1
ATOM 1339 N N . THR A 1 169 ? -10.498 -0.204 -14.381 1.00 58.66 169 THR A N 1
ATOM 1340 C CA . THR A 1 169 ? -11.356 0.945 -14.660 1.00 58.66 169 THR A CA 1
ATOM 1341 C C . THR A 1 169 ? -12.828 0.548 -14.584 1.00 58.66 169 THR A C 1
ATOM 1343 O O . THR A 1 169 ? -13.253 -0.511 -15.052 1.00 58.66 169 THR A O 1
ATOM 1346 N N . VAL A 1 170 ? -13.628 1.408 -13.954 1.00 56.62 170 VAL A N 1
ATOM 1347 C CA . VAL A 1 170 ? -15.076 1.222 -13.886 1.00 56.62 170 VAL A CA 1
ATOM 1348 C C . VAL A 1 170 ? -15.684 1.490 -15.258 1.00 56.62 170 VAL A C 1
ATOM 1350 O O . VAL A 1 170 ? -15.446 2.528 -15.873 1.00 56.62 170 VAL A O 1
ATOM 1353 N N . SER A 1 171 ? -16.493 0.551 -15.744 1.00 49.47 171 SER A N 1
ATOM 1354 C CA . SER A 1 171 ? -17.251 0.752 -16.974 1.00 49.47 171 SER A CA 1
ATOM 1355 C C . SER A 1 171 ? -18.329 1.816 -16.753 1.00 49.47 171 SER A C 1
ATOM 1357 O O . SER A 1 171 ? -19.208 1.667 -15.902 1.00 49.47 171 SER A O 1
ATOM 1359 N N . THR A 1 172 ? -18.299 2.881 -17.553 1.00 55.66 172 THR A N 1
ATOM 1360 C CA . THR A 1 172 ? -19.349 3.912 -17.601 1.00 55.66 172 THR A CA 1
ATOM 1361 C C . THR A 1 172 ? -20.650 3.413 -18.238 1.00 55.66 172 THR A C 1
ATOM 1363 O O . THR A 1 172 ? -21.641 4.141 -18.220 1.00 55.66 172 THR A O 1
ATOM 1366 N N . GLN A 1 173 ? -20.695 2.167 -18.733 1.00 52.31 173 GLN A N 1
ATOM 1367 C CA . GLN A 1 173 ? -21.895 1.544 -19.309 1.00 52.31 173 GLN A CA 1
ATOM 1368 C C . GLN A 1 173 ? -23.080 1.532 -18.324 1.00 52.31 173 GLN A C 1
ATOM 1370 O O . GLN A 1 173 ? -24.225 1.566 -18.750 1.00 52.31 173 GLN A O 1
ATOM 1375 N N . TRP A 1 174 ? -22.815 1.538 -17.012 1.00 42.50 174 TRP A N 1
ATOM 1376 C CA . TRP A 1 174 ? -23.839 1.569 -15.957 1.00 42.50 174 TRP A CA 1
ATOM 1377 C C . TRP A 1 174 ? -24.323 2.985 -15.582 1.00 42.50 174 TRP A C 1
ATOM 1379 O O . TRP A 1 174 ? -25.130 3.134 -14.669 1.00 42.50 174 TRP A O 1
ATOM 1389 N N . ARG A 1 175 ? -23.825 4.036 -16.252 1.00 48.41 175 ARG A N 1
ATOM 1390 C CA . ARG A 1 175 ? -24.228 5.444 -16.048 1.00 48.41 175 ARG A CA 1
ATOM 1391 C C . ARG A 1 175 ? -25.055 6.026 -17.204 1.00 48.41 175 ARG A C 1
ATOM 1393 O O . ARG A 1 175 ? -25.238 7.242 -17.247 1.00 48.41 175 ARG A O 1
ATOM 1400 N N . ARG A 1 176 ? -25.535 5.190 -18.126 1.00 42.59 176 ARG A N 1
ATOM 1401 C CA . ARG A 1 176 ? -26.509 5.571 -19.158 1.00 42.59 176 ARG A CA 1
ATOM 1402 C C . ARG A 1 176 ? -27.875 4.986 -18.853 1.00 42.59 176 ARG A C 1
ATOM 1404 O O . ARG A 1 176 ? -27.910 3.806 -18.446 1.00 42.59 176 ARG A O 1
#

Secondary structure (DSSP, 8-state):
-----HHHHHHHHHHHHHHHHHHHHHHHHHSPPP--TTGGGTSB------S---SSS------BHHHHHHHHHHHHHHHHHH--GGG-SSGGGS--HHHHHHHHHHHHHHHT-HHHHHHHHHHHH-SSTTTGGGGSPPSGGGGG--SHHHHHHHHT-TT-TT--S--PPPPGGGG-

Foldseek 3Di:
DDDQDLQNLQVLLQVLLVLLLVLVVQQVVPWDFADALVVQQVIWGAFRDDDDDPDPDDDGDTGTSNVSLVSSVVSLVSSLVRHAPPHDPQSLQTQHNLLSLVVQLVSCVSNVNVVSNVVSVCVNCPPDPVSNVLQDQDPPQCPPDDDPVSVVCSVQPSPRNNRRHHHPDDDCPVVD

pLDDT: mean 84.55, std 11.6, range [41.09, 96.44]